Protein AF-A0AAD2FYL8-F1 (afdb_monomer)

Secondary structure (DSSP, 8-state):
-PPP--------PPPHHHHTTSHHHHHHHHHHHHHHHHH-HHHHHHHTTS-HHHHHHHHHHHHHHHHSTT----HHHHHHHHHHTHHHHTTT--HHHHHHHHHHHHHHHHTS---HHHHHHHHHHHHHHHHHHHHHHHHHHHHHHHHHHHHHHTT-

Nearest PDB structures (foldseek):
  1uvy-assembly1_A  TM=7.647E-01  e=1.830E-04  Paramecium caudatum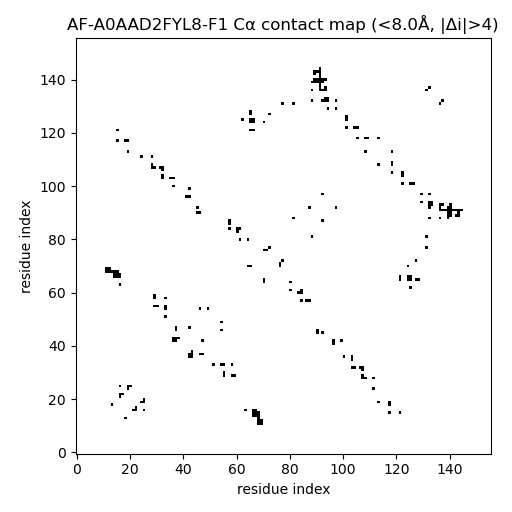
  8tls-assembly2_B  TM=7.777E-01  e=3.430E-03  Shewanella benthica KT99
  1uvx-assembly1_A  TM=7.418E-01  e=5.324E-03  Chlamydomonas moewusii
  2hz3-assembly1_A  TM=7.205E-01  e=6.796E-03  Synechocystis sp. PCC 6803
  4uur-assembly2_B  TM=6.745E-01  e=9.502E-02  Pseudoalteromonas haloplanktis

Organism: NCBI:txid2856

Structure (mmCIF, N/CA/C/O backbone):
data_AF-A0AAD2FYL8-F1
#
_entry.id   AF-A0AAD2FYL8-F1
#
loop_
_atom_site.group_PDB
_atom_site.id
_atom_site.type_symbol
_atom_site.label_atom_id
_atom_site.label_alt_id
_atom_site.label_comp_id
_atom_site.label_asym_id
_atom_site.label_entity_id
_atom_site.label_seq_id
_atom_site.pdbx_PDB_ins_code
_atom_site.Cartn_x
_atom_site.Cartn_y
_atom_site.Cartn_z
_atom_site.occupancy
_atom_site.B_iso_or_equiv
_atom_site.auth_seq_id
_atom_site.auth_comp_id
_atom_site.auth_asym_id
_atom_site.auth_atom_id
_atom_site.pdbx_PDB_model_num
ATOM 1 N N . MET A 1 1 ? -30.603 40.862 -6.007 1.00 56.47 1 MET A N 1
ATOM 2 C CA . MET A 1 1 ? -30.923 39.785 -5.045 1.00 56.47 1 MET A CA 1
ATOM 3 C C . MET A 1 1 ? -29.741 38.823 -5.019 1.00 56.47 1 MET A C 1
ATOM 5 O O . MET A 1 1 ? -29.573 38.071 -5.970 1.00 56.47 1 MET A O 1
ATOM 9 N N . CYS A 1 2 ? -28.869 38.915 -4.012 1.00 53.84 2 CYS A N 1
ATOM 10 C CA . CYS A 1 2 ? -27.739 37.996 -3.848 1.00 53.84 2 CYS A CA 1
ATOM 11 C C . CYS A 1 2 ? -28.251 36.672 -3.270 1.00 53.84 2 CYS A C 1
ATOM 13 O O . CYS A 1 2 ? -28.950 36.681 -2.258 1.00 53.84 2 CYS A O 1
ATOM 15 N N . ARG A 1 3 ? -27.936 35.545 -3.917 1.00 47.47 3 ARG A N 1
ATOM 16 C CA . ARG A 1 3 ? -28.206 34.218 -3.350 1.00 47.47 3 ARG A CA 1
ATOM 17 C C . ARG A 1 3 ? -27.196 33.953 -2.225 1.00 47.47 3 ARG A C 1
ATOM 19 O O . ARG A 1 3 ? -26.014 34.218 -2.438 1.00 47.47 3 ARG A O 1
ATOM 26 N N . PRO A 1 4 ? -27.623 33.449 -1.057 1.00 58.75 4 PRO A N 1
ATOM 27 C CA . PRO A 1 4 ? -26.694 33.048 -0.012 1.00 58.75 4 PRO A CA 1
ATOM 28 C C . PRO A 1 4 ? -25.874 31.847 -0.497 1.00 58.75 4 PRO A C 1
ATOM 30 O O . PRO A 1 4 ? -26.426 30.871 -1.007 1.00 58.75 4 PRO A O 1
ATOM 33 N N . ILE A 1 5 ? -24.552 31.943 -0.356 1.00 55.31 5 ILE A N 1
ATOM 34 C CA . ILE A 1 5 ? -23.630 30.821 -0.524 1.00 55.31 5 ILE A CA 1
ATOM 35 C C . ILE A 1 5 ? -23.925 29.876 0.642 1.00 55.31 5 ILE A C 1
ATOM 37 O O . ILE A 1 5 ? -23.687 30.221 1.796 1.00 55.31 5 ILE A O 1
ATOM 41 N N . GLN A 1 6 ? -24.525 28.720 0.357 1.00 52.88 6 GLN A N 1
ATOM 42 C CA . GLN A 1 6 ? -24.658 27.655 1.344 1.00 52.88 6 GLN A CA 1
ATOM 43 C C . GLN A 1 6 ? -23.265 27.079 1.588 1.00 52.88 6 GLN A C 1
ATOM 45 O O . GLN A 1 6 ? -22.762 26.269 0.812 1.00 52.88 6 GLN A O 1
ATOM 50 N N . GLU A 1 7 ? -22.639 27.541 2.662 1.00 50.78 7 GLU A N 1
ATOM 51 C CA . GLU A 1 7 ? -21.429 26.980 3.243 1.00 50.78 7 GLU A CA 1
ATOM 52 C C . GLU A 1 7 ? -21.795 25.612 3.840 1.00 50.78 7 GLU A C 1
ATOM 54 O O . GLU A 1 7 ? -22.136 25.473 5.014 1.00 50.78 7 GLU A O 1
ATOM 59 N N . GLN A 1 8 ? -21.850 24.589 2.983 1.00 49.81 8 GLN A N 1
ATOM 60 C CA . GLN A 1 8 ? -21.938 23.207 3.434 1.00 49.81 8 GLN A CA 1
ATOM 61 C C . GLN A 1 8 ? -20.641 22.902 4.176 1.00 49.81 8 GLN A C 1
ATOM 63 O O . GLN A 1 8 ? -19.590 22.726 3.563 1.00 49.81 8 GLN A O 1
ATOM 68 N N . ALA A 1 9 ? -20.716 22.878 5.507 1.00 46.22 9 ALA A N 1
ATOM 69 C CA . ALA A 1 9 ? -19.643 22.396 6.356 1.00 46.22 9 ALA A CA 1
ATOM 70 C C . ALA A 1 9 ? -19.258 20.988 5.884 1.00 46.22 9 ALA A C 1
ATOM 72 O O . ALA A 1 9 ? -20.005 20.029 6.085 1.00 46.22 9 ALA A O 1
ATOM 73 N N . PHE A 1 10 ? -18.109 20.882 5.214 1.00 51.56 10 PHE A N 1
ATOM 74 C CA . PHE A 1 10 ? -17.498 19.612 4.854 1.00 51.56 10 PHE A CA 1
ATOM 75 C C . PHE A 1 10 ? -17.207 18.905 6.177 1.00 51.56 10 PHE A C 1
ATOM 77 O O . PHE A 1 10 ? -16.265 19.254 6.888 1.00 51.56 10 PHE A O 1
ATOM 84 N N . GLN A 1 11 ? -18.082 17.984 6.582 1.00 50.91 11 GLN A N 1
ATOM 85 C CA . GLN A 1 11 ? -17.843 17.162 7.757 1.00 50.91 11 GLN A CA 1
ATOM 86 C C . GLN A 1 11 ? -16.624 16.302 7.439 1.00 50.91 11 GLN A C 1
ATOM 88 O O . GLN A 1 11 ? -16.730 15.306 6.726 1.00 50.91 11 GLN A O 1
ATOM 93 N N . SER A 1 12 ? -15.453 16.737 7.910 1.00 57.19 12 SER A N 1
ATOM 94 C CA . SER A 1 12 ? -14.207 15.990 7.795 1.00 57.19 12 SER A CA 1
ATOM 95 C C . SER A 1 12 ? -14.453 14.593 8.340 1.00 57.19 12 SER A C 1
ATOM 97 O O . SER A 1 12 ? -14.667 14.430 9.544 1.00 57.19 12 SER A O 1
ATOM 99 N N . GLN A 1 13 ? -14.480 13.595 7.454 1.00 59.28 13 GLN A N 1
ATOM 100 C CA . GLN A 1 13 ? -14.687 12.221 7.880 1.00 59.28 13 GLN A CA 1
ATOM 101 C C . GLN A 1 13 ? -13.646 11.874 8.954 1.00 59.28 13 GLN A C 1
ATOM 103 O O . GLN A 1 13 ? -12.472 12.232 8.799 1.00 59.28 13 GLN A O 1
ATOM 108 N N . PRO A 1 14 ? -14.045 11.205 10.047 1.00 66.50 14 PRO A N 1
ATOM 109 C CA . PRO A 1 14 ? -13.119 10.829 11.103 1.00 66.50 14 PRO A CA 1
ATOM 110 C C . PRO A 1 14 ? -11.951 10.024 10.523 1.00 66.50 14 PRO A C 1
ATOM 112 O O . PRO A 1 14 ? -12.151 9.079 9.762 1.00 66.50 14 PRO A O 1
ATOM 115 N N . ASN A 1 15 ? -10.727 10.425 10.874 1.00 83.75 15 ASN A N 1
ATOM 116 C CA . ASN A 1 15 ? -9.494 9.779 10.429 1.00 83.75 15 ASN A CA 1
ATOM 117 C C . ASN A 1 15 ? -9.505 8.291 10.832 1.00 83.75 15 ASN A C 1
ATOM 119 O O . ASN A 1 15 ? -9.607 7.980 12.023 1.00 83.75 15 ASN A O 1
ATOM 123 N N . LEU A 1 16 ? -9.382 7.388 9.852 1.00 91.88 16 LEU A N 1
ATOM 124 C CA . LEU A 1 16 ? -9.441 5.941 10.074 1.00 91.88 16 LEU A CA 1
ATOM 125 C C . LEU A 1 16 ? -8.346 5.434 11.007 1.00 91.88 16 LEU A C 1
ATOM 127 O O . LEU A 1 16 ? -8.594 4.504 11.762 1.00 91.88 16 LEU A O 1
ATOM 131 N N . ILE A 1 17 ? -7.182 6.085 11.040 1.00 92.75 17 ILE A N 1
ATOM 132 C CA . ILE A 1 17 ? -6.091 5.729 11.959 1.00 92.75 17 ILE A CA 1
ATOM 133 C C . ILE A 1 17 ? -6.563 5.850 13.411 1.00 92.75 17 ILE A C 1
ATOM 135 O O . ILE A 1 17 ? -6.245 5.007 14.241 1.00 92.75 17 ILE A O 1
ATOM 139 N N . LYS A 1 18 ? -7.376 6.866 13.732 1.00 92.81 18 LYS A N 1
ATOM 140 C CA . LYS A 1 18 ? -7.947 7.003 15.080 1.00 92.81 18 LYS A CA 1
ATOM 141 C C . LYS A 1 18 ? -8.962 5.902 15.375 1.00 92.81 18 LYS A C 1
ATOM 143 O O . LYS A 1 18 ? -8.952 5.380 16.483 1.00 92.81 18 LYS A O 1
ATOM 148 N N . LYS A 1 19 ? -9.805 5.542 14.399 1.00 93.19 19 LYS A N 1
ATOM 149 C CA . LYS A 1 19 ? -10.773 4.441 14.546 1.00 93.19 19 LYS A CA 1
ATOM 150 C C . LYS A 1 19 ? -10.084 3.086 14.722 1.00 93.19 19 LYS A C 1
ATOM 152 O O . LYS A 1 19 ? -10.570 2.266 15.482 1.00 93.19 19 LYS A O 1
ATOM 157 N N . LEU A 1 20 ? -8.938 2.886 14.071 1.00 93.38 20 LEU A N 1
ATOM 158 C CA . LEU A 1 20 ? -8.126 1.674 14.177 1.00 93.38 20 LEU A CA 1
ATOM 159 C C . LEU A 1 20 ? -7.537 1.467 15.587 1.00 93.38 20 LEU A C 1
ATOM 161 O O . LEU A 1 20 ? -7.013 0.401 15.851 1.00 93.38 20 LEU A O 1
ATOM 165 N N . GLY A 1 21 ? -7.588 2.464 16.479 1.00 93.19 21 GLY A N 1
ATOM 166 C CA . GLY A 1 21 ? -6.915 2.433 17.787 1.00 93.19 21 GLY A CA 1
ATOM 167 C C . GLY A 1 21 ? -5.660 3.311 17.860 1.00 93.19 21 GLY A C 1
ATOM 168 O O . GLY A 1 21 ? -4.901 3.255 18.828 1.00 93.19 21 GLY A O 1
ATOM 169 N N . GLY A 1 22 ? -5.444 4.174 16.863 1.00 93.69 22 GLY A N 1
ATOM 170 C CA . GLY A 1 22 ? -4.366 5.159 16.845 1.00 93.69 22 GLY A CA 1
ATOM 171 C C . GLY A 1 22 ? -3.029 4.601 16.354 1.00 93.69 22 GLY A C 1
ATOM 172 O O . GLY A 1 22 ? -2.959 3.600 15.648 1.00 93.69 22 GLY A O 1
ATOM 173 N N . GLU A 1 23 ? -1.940 5.280 16.719 1.00 93.56 23 GLU A N 1
ATOM 174 C CA . GLU A 1 23 ? -0.589 4.933 16.248 1.00 93.56 23 GLU A CA 1
ATOM 175 C C . GLU A 1 23 ? -0.079 3.590 16.804 1.00 93.56 23 GLU A C 1
ATOM 177 O O . GLU A 1 23 ? 0.761 2.960 16.170 1.00 93.56 23 GLU A O 1
ATOM 182 N N . SER A 1 24 ? -0.597 3.127 17.951 1.00 93.50 24 SER A N 1
ATOM 183 C CA . SER A 1 24 ? -0.217 1.829 18.531 1.00 93.50 24 SER A CA 1
ATOM 184 C C . SER A 1 24 ? -0.680 0.666 17.651 1.00 93.50 24 SER A C 1
ATOM 186 O O . SER A 1 24 ? 0.137 -0.150 17.227 1.00 93.50 24 SER A O 1
ATOM 188 N N . GLU A 1 25 ? -1.972 0.627 17.315 1.00 94.31 25 GLU A N 1
ATOM 189 C CA . GLU A 1 25 ? -2.542 -0.407 16.439 1.00 94.31 25 GLU A CA 1
ATOM 190 C C . GLU A 1 25 ? -1.993 -0.309 15.015 1.00 94.31 25 GLU A C 1
ATOM 192 O O . GLU A 1 25 ? -1.689 -1.320 14.386 1.00 94.31 25 GLU A O 1
ATOM 197 N N . MET A 1 26 ? -1.751 0.913 14.531 1.00 94.94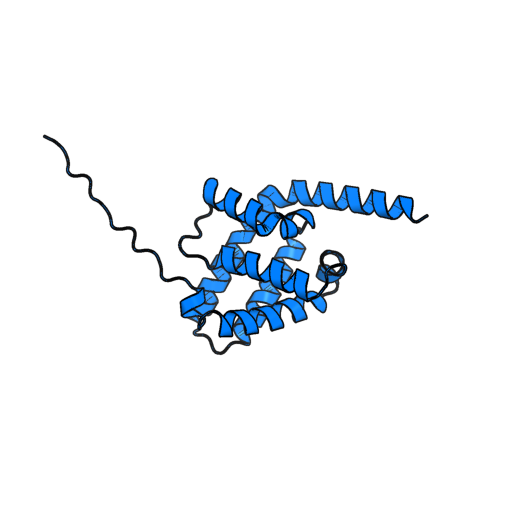 26 MET A N 1
ATOM 198 C CA . MET A 1 26 ? -1.064 1.127 13.259 1.00 94.94 26 MET A CA 1
ATOM 199 C C . MET A 1 26 ? 0.351 0.523 13.258 1.00 94.94 26 MET A C 1
ATOM 201 O O . MET A 1 26 ? 0.778 -0.034 12.248 1.00 94.94 26 MET A O 1
ATOM 205 N N . GLY A 1 27 ? 1.083 0.621 14.372 1.00 95.56 27 GLY A N 1
ATOM 206 C CA . GLY A 1 27 ? 2.411 0.024 14.519 1.00 95.56 27 GLY A CA 1
ATOM 207 C C . GLY A 1 27 ? 2.382 -1.504 14.454 1.00 95.56 27 GLY A C 1
ATOM 208 O O . GLY A 1 27 ? 3.189 -2.096 13.738 1.00 95.56 27 GLY A O 1
ATOM 209 N N . PHE A 1 28 ? 1.425 -2.133 15.142 1.00 95.56 28 PHE A N 1
ATOM 210 C CA . PHE A 1 28 ? 1.239 -3.588 15.109 1.00 95.56 28 PHE A CA 1
ATOM 211 C C . PHE A 1 28 ? 0.823 -4.085 13.718 1.00 95.56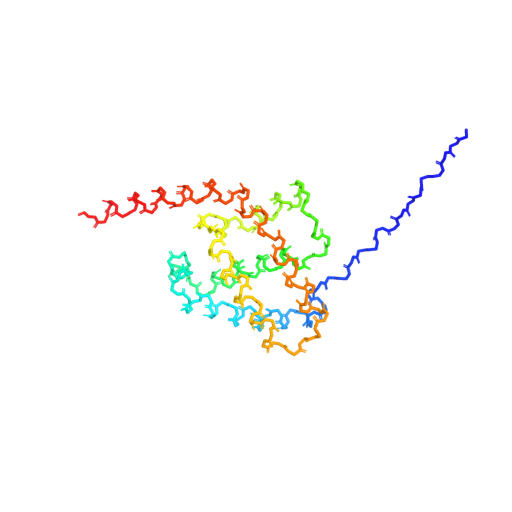 28 PHE A C 1
ATOM 213 O O . PHE A 1 28 ? 1.430 -5.013 13.181 1.00 95.56 28 PHE A O 1
ATOM 220 N N . LEU A 1 29 ? -0.148 -3.407 13.095 1.00 96.50 29 LEU A N 1
ATOM 221 C CA . LEU A 1 29 ? -0.572 -3.665 11.719 1.00 96.50 29 LEU A CA 1
ATOM 222 C C . LEU A 1 29 ? 0.617 -3.615 10.755 1.00 96.50 29 LEU A C 1
ATOM 224 O O . LEU A 1 29 ? 0.800 -4.509 9.932 1.00 96.50 29 LEU A O 1
ATOM 228 N N . LEU A 1 30 ? 1.430 -2.562 10.864 1.00 97.12 30 LEU A N 1
ATOM 229 C CA . LEU A 1 30 ? 2.575 -2.339 9.993 1.00 97.12 30 LEU A CA 1
ATOM 230 C C . LEU A 1 30 ? 3.652 -3.413 10.163 1.00 97.12 30 LEU A C 1
ATOM 232 O O . LEU A 1 30 ? 4.240 -3.825 9.167 1.00 97.12 30 LEU A O 1
ATOM 236 N N . MET A 1 31 ? 3.901 -3.868 11.393 1.00 97.06 31 MET A N 1
ATOM 237 C CA . MET A 1 31 ? 4.845 -4.953 11.661 1.00 97.06 31 MET A CA 1
ATOM 238 C C . MET A 1 31 ? 4.414 -6.236 10.941 1.00 97.06 31 MET A C 1
ATOM 240 O O . MET A 1 31 ? 5.144 -6.711 10.072 1.00 97.06 31 MET A O 1
ATOM 244 N N . ASN A 1 32 ? 3.189 -6.710 11.195 1.00 97.31 32 ASN A N 1
ATOM 245 C CA . ASN A 1 32 ? 2.659 -7.929 10.571 1.00 97.31 32 ASN A CA 1
ATOM 246 C C . ASN A 1 32 ? 2.601 -7.821 9.040 1.00 97.31 32 ASN A C 1
ATOM 248 O O . ASN A 1 32 ? 2.882 -8.779 8.316 1.00 97.31 32 ASN A O 1
ATOM 252 N N . PHE A 1 33 ? 2.242 -6.639 8.535 1.00 98.06 33 PHE A N 1
ATOM 253 C CA . PHE A 1 33 ? 2.185 -6.378 7.104 1.00 98.06 33 PHE A CA 1
ATOM 254 C C . PHE A 1 33 ? 3.570 -6.450 6.452 1.00 98.06 33 PHE A C 1
ATOM 256 O O . PHE A 1 33 ? 3.732 -7.105 5.423 1.00 98.06 33 PHE A O 1
ATOM 263 N N . CYS A 1 34 ? 4.578 -5.808 7.045 1.00 98.19 34 CYS A N 1
ATOM 264 C CA . CYS A 1 34 ? 5.940 -5.840 6.522 1.00 98.19 34 CYS A CA 1
ATOM 265 C C . CYS A 1 34 ? 6.576 -7.230 6.626 1.00 98.19 34 CYS A C 1
ATOM 267 O O . CYS A 1 34 ? 7.277 -7.616 5.692 1.00 98.19 34 CYS A O 1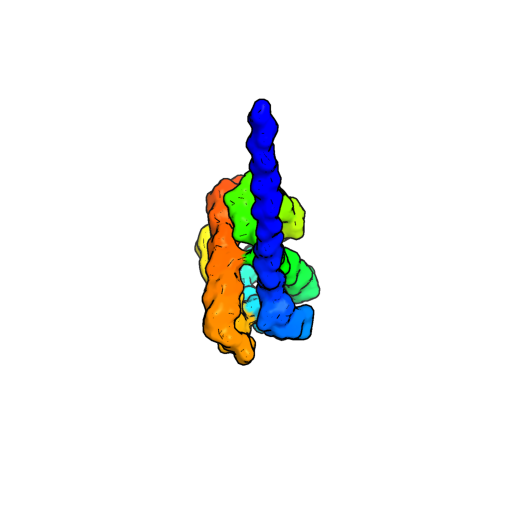
ATOM 269 N N . ASP A 1 35 ? 6.296 -7.988 7.689 1.00 97.69 35 ASP A N 1
ATOM 270 C CA . ASP A 1 35 ? 6.748 -9.378 7.817 1.00 97.69 35 ASP A CA 1
ATOM 271 C C . ASP A 1 35 ? 6.169 -10.234 6.679 1.00 97.69 35 ASP A C 1
ATOM 273 O O . ASP A 1 35 ? 6.912 -10.892 5.952 1.00 97.69 35 ASP A O 1
ATOM 277 N N . SER A 1 36 ? 4.865 -10.107 6.414 1.00 98.06 36 SER A N 1
ATOM 278 C CA . SER A 1 36 ? 4.190 -10.826 5.320 1.00 98.06 36 SER A CA 1
ATOM 279 C C . SER A 1 36 ? 4.739 -10.451 3.934 1.00 98.06 36 SER A C 1
ATOM 281 O O . SER A 1 36 ? 4.914 -11.310 3.0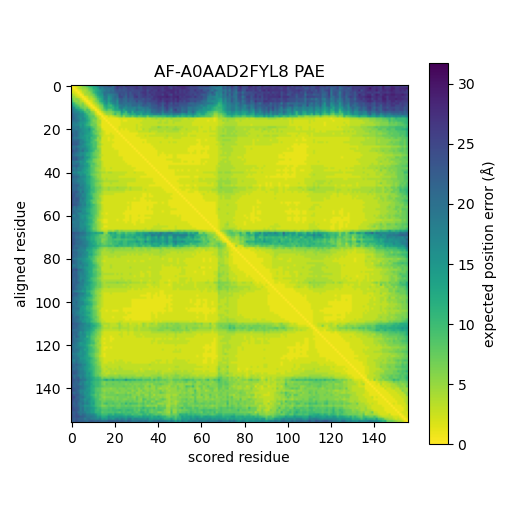69 1.00 98.06 36 SER A O 1
ATOM 283 N N . ILE A 1 37 ? 5.063 -9.170 3.709 1.00 97.88 37 ILE A N 1
ATOM 284 C CA . ILE A 1 37 ? 5.738 -8.720 2.478 1.00 97.88 37 ILE A CA 1
ATOM 285 C C . ILE A 1 37 ? 7.120 -9.361 2.358 1.00 97.88 37 ILE A C 1
ATOM 287 O O . ILE A 1 37 ? 7.517 -9.764 1.262 1.00 97.88 37 ILE A O 1
ATOM 291 N N . ASN A 1 38 ? 7.854 -9.437 3.468 1.00 96.56 38 ASN A N 1
ATOM 292 C CA . ASN A 1 38 ? 9.199 -9.983 3.494 1.00 96.56 38 ASN A CA 1
ATOM 293 C C . ASN A 1 38 ? 9.210 -11.510 3.263 1.00 96.56 38 ASN A C 1
ATOM 295 O O . ASN A 1 38 ? 10.208 -12.056 2.800 1.00 96.56 38 ASN A O 1
ATOM 299 N N . GLU A 1 39 ? 8.107 -12.203 3.514 1.00 97.38 39 GLU A N 1
ATOM 300 C CA . GLU A 1 39 ? 7.977 -13.642 3.262 1.00 97.38 39 GLU A CA 1
ATOM 301 C C . GLU A 1 39 ? 7.435 -13.978 1.857 1.00 97.38 39 GLU A C 1
ATOM 303 O O . GLU A 1 39 ? 7.612 -15.098 1.372 1.00 97.38 39 GLU A O 1
ATOM 308 N N . ASP A 1 40 ? 6.815 -13.025 1.149 1.00 98.38 40 ASP A N 1
ATOM 309 C CA .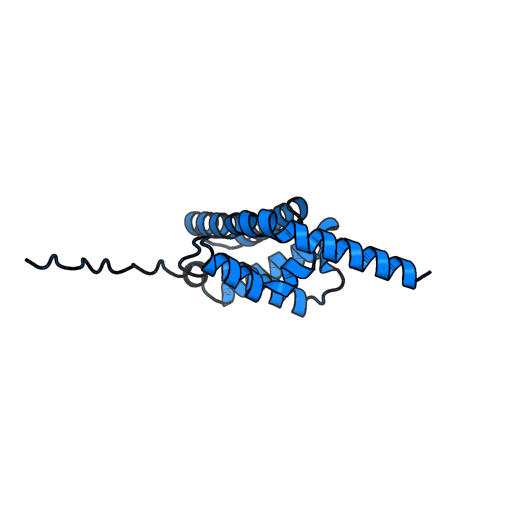 ASP A 1 40 ? 6.268 -13.253 -0.195 1.00 98.38 40 ASP A CA 1
ATOM 310 C C . ASP A 1 40 ? 7.348 -13.170 -1.283 1.00 98.38 40 ASP A C 1
ATOM 312 O O . ASP A 1 40 ? 7.882 -12.103 -1.586 1.00 98.38 40 ASP A O 1
ATOM 316 N N . ALA A 1 41 ? 7.608 -14.294 -1.956 1.00 97.25 41 ALA A N 1
ATOM 317 C CA . ALA A 1 41 ? 8.628 -14.397 -3.001 1.00 97.25 41 ALA A CA 1
ATOM 318 C C . ALA A 1 41 ? 8.467 -13.390 -4.162 1.00 97.25 41 ALA A C 1
ATOM 320 O O . ALA A 1 41 ? 9.471 -12.890 -4.672 1.00 97.25 41 ALA A O 1
ATOM 321 N N . ASP A 1 42 ? 7.238 -13.049 -4.581 1.00 95.94 42 ASP A N 1
ATOM 322 C CA . ASP A 1 42 ? 7.054 -12.077 -5.673 1.00 95.94 42 ASP A CA 1
ATOM 323 C C . ASP A 1 42 ? 7.320 -10.643 -5.209 1.00 95.94 42 ASP A C 1
ATOM 325 O O . ASP A 1 42 ? 7.768 -9.811 -6.003 1.00 95.94 42 ASP A O 1
ATOM 329 N N . LEU A 1 43 ? 7.021 -10.339 -3.944 1.00 96.88 43 LEU A N 1
ATOM 330 C CA . LEU A 1 43 ? 7.289 -9.025 -3.365 1.00 96.88 43 LEU A CA 1
ATOM 331 C C . LEU A 1 43 ? 8.758 -8.881 -2.968 1.00 96.88 43 LEU A C 1
ATOM 333 O O . LEU A 1 43 ? 9.314 -7.798 -3.127 1.00 96.88 43 LEU A O 1
ATOM 337 N N . GLN A 1 44 ? 9.427 -9.966 -2.581 1.00 95.75 44 GLN A N 1
ATOM 338 C CA . GLN A 1 44 ? 10.874 -10.004 -2.357 1.00 95.75 44 GLN A CA 1
ATOM 339 C C . GLN A 1 44 ? 11.678 -9.597 -3.594 1.00 95.75 44 GLN A C 1
ATOM 341 O O . GLN A 1 44 ? 12.661 -8.869 -3.477 1.00 95.75 44 GLN A O 1
ATOM 346 N N . MET A 1 45 ? 11.226 -9.947 -4.801 1.00 92.75 45 MET A N 1
ATOM 347 C CA . MET A 1 45 ? 11.869 -9.466 -6.035 1.00 92.75 45 MET A CA 1
ATOM 348 C C . MET A 1 45 ? 11.864 -7.932 -6.167 1.00 92.75 45 MET A C 1
ATOM 350 O O . MET A 1 45 ? 12.687 -7.362 -6.884 1.00 92.75 45 MET A O 1
ATOM 354 N N . VAL A 1 46 ? 10.931 -7.258 -5.493 1.00 93.81 46 VAL A N 1
ATOM 355 C CA . VAL A 1 46 ? 10.767 -5.801 -5.525 1.00 93.81 46 VAL A CA 1
ATOM 356 C C . VAL A 1 46 ? 11.427 -5.149 -4.316 1.00 93.81 46 VAL A C 1
ATOM 358 O O . VAL A 1 46 ? 12.196 -4.202 -4.468 1.00 93.81 46 VAL A O 1
ATOM 361 N N . PHE A 1 47 ? 11.138 -5.662 -3.123 1.00 95.88 47 PHE A N 1
ATOM 362 C CA . PHE A 1 47 ? 11.492 -5.058 -1.842 1.00 95.88 47 PHE A CA 1
ATOM 363 C C . PHE A 1 47 ? 12.710 -5.690 -1.168 1.00 95.88 47 PHE A C 1
ATOM 365 O O . PHE A 1 47 ? 13.204 -5.119 -0.204 1.00 95.88 47 PHE A O 1
ATOM 372 N N . GLY A 1 48 ? 13.235 -6.815 -1.659 1.00 94.31 48 GLY A N 1
ATOM 373 C CA . GLY A 1 48 ? 14.251 -7.613 -0.956 1.00 94.31 48 GLY A CA 1
ATOM 374 C C . GLY A 1 48 ? 15.602 -6.929 -0.739 1.00 94.31 48 GLY A C 1
ATOM 375 O O . GLY A 1 48 ? 16.421 -7.396 0.042 1.00 94.31 48 GLY A O 1
ATOM 376 N N . HIS A 1 49 ? 15.841 -5.792 -1.394 1.00 93.50 49 HIS A N 1
ATOM 377 C CA . HIS A 1 49 ? 17.019 -4.953 -1.162 1.00 93.50 49 HIS A CA 1
ATOM 378 C C . HIS A 1 49 ? 16.799 -3.881 -0.076 1.00 93.50 49 HIS A C 1
ATOM 380 O O . HIS A 1 49 ? 17.731 -3.152 0.270 1.00 93.50 49 HIS A O 1
ATOM 386 N N . MET A 1 50 ? 15.576 -3.725 0.438 1.00 96.06 50 MET A N 1
ATOM 387 C CA . MET A 1 50 ? 15.264 -2.776 1.502 1.00 96.06 50 MET A CA 1
ATOM 388 C C . MET A 1 50 ? 15.504 -3.402 2.871 1.00 96.06 50 MET A C 1
ATOM 390 O O . MET A 1 50 ? 15.096 -4.526 3.139 1.00 96.06 50 MET A O 1
ATOM 394 N N . SER A 1 51 ? 16.103 -2.636 3.783 1.00 96.75 51 SER A N 1
ATOM 395 C CA . SER A 1 51 ? 16.087 -3.002 5.198 1.00 96.75 51 SER A CA 1
ATOM 396 C C . SER A 1 51 ? 14.660 -2.941 5.747 1.00 96.75 51 SER A C 1
ATOM 398 O O . SER A 1 51 ? 13.850 -2.128 5.294 1.00 96.75 51 SER A O 1
ATOM 400 N N . MET A 1 52 ? 14.372 -3.734 6.781 1.00 96.62 52 MET A N 1
ATOM 401 C CA . MET A 1 52 ? 13.052 -3.752 7.422 1.00 96.62 52 MET A CA 1
ATOM 402 C C . MET A 1 52 ? 12.612 -2.358 7.899 1.00 96.62 52 MET A C 1
ATOM 404 O O . MET A 1 52 ? 11.465 -1.962 7.711 1.00 96.62 52 MET A O 1
ATOM 408 N N . THR A 1 53 ? 13.543 -1.554 8.424 1.00 97.31 53 THR A N 1
ATOM 409 C CA . THR A 1 53 ? 13.285 -0.156 8.805 1.00 97.31 53 THR A CA 1
ATOM 410 C C . THR A 1 53 ? 12.814 0.689 7.620 1.00 97.31 53 THR A C 1
ATOM 412 O O . THR A 1 53 ? 11.860 1.456 7.750 1.00 97.31 53 THR A O 1
ATOM 415 N N . ARG A 1 54 ? 13.459 0.552 6.451 1.00 96.69 54 ARG A N 1
ATOM 416 C CA . ARG A 1 54 ? 13.076 1.295 5.243 1.00 96.69 54 ARG A CA 1
ATOM 417 C C . ARG A 1 54 ? 11.739 0.801 4.700 1.00 96.69 54 ARG A C 1
ATOM 419 O O . ARG A 1 54 ? 10.895 1.631 4.370 1.00 96.69 54 ARG A O 1
ATOM 426 N N . LEU A 1 55 ? 11.535 -0.516 4.645 1.00 97.31 55 LEU A N 1
ATOM 427 C CA . LEU A 1 55 ? 10.278 -1.117 4.202 1.00 97.31 55 LEU A CA 1
ATOM 428 C C . LEU A 1 55 ? 9.106 -0.623 5.058 1.00 97.31 55 LEU A C 1
ATOM 430 O O . LEU A 1 55 ? 8.117 -0.126 4.521 1.00 97.31 55 LEU A O 1
ATOM 434 N N . SER A 1 56 ? 9.263 -0.674 6.381 1.00 97.62 56 SER A N 1
ATOM 435 C CA . SER A 1 56 ? 8.279 -0.192 7.349 1.00 97.62 56 SER A CA 1
ATOM 436 C C . SER A 1 56 ? 7.956 1.291 7.156 1.00 97.62 56 SER A C 1
ATOM 438 O O . SER A 1 56 ? 6.786 1.652 7.054 1.00 97.62 56 SER A O 1
ATOM 440 N N . ALA A 1 57 ? 8.961 2.160 7.002 1.00 97.25 57 ALA A N 1
ATOM 441 C CA . ALA A 1 57 ? 8.730 3.588 6.769 1.00 97.25 57 ALA A CA 1
ATOM 442 C C . ALA A 1 57 ? 7.936 3.854 5.476 1.00 97.25 57 ALA A C 1
ATOM 444 O O . ALA A 1 57 ? 6.995 4.654 5.463 1.00 97.25 57 ALA A O 1
ATOM 445 N N . VAL A 1 58 ? 8.288 3.154 4.397 1.00 96.62 58 VAL A N 1
ATOM 446 C CA . VAL A 1 58 ? 7.641 3.291 3.089 1.00 96.62 58 VAL A CA 1
ATOM 447 C C . VAL A 1 58 ? 6.195 2.770 3.131 1.00 96.62 58 VAL A C 1
ATOM 449 O O . VAL A 1 58 ? 5.280 3.465 2.685 1.00 96.62 58 VAL A O 1
ATOM 452 N N . MET A 1 59 ? 5.961 1.593 3.720 1.00 97.44 59 MET A N 1
ATOM 453 C CA . MET A 1 59 ? 4.613 1.032 3.877 1.00 97.44 59 MET A CA 1
ATOM 454 C C . MET A 1 59 ? 3.749 1.856 4.838 1.00 97.44 59 MET A C 1
ATOM 456 O O . MET A 1 59 ? 2.564 2.052 4.576 1.00 97.44 59 MET A O 1
ATOM 460 N N . SER A 1 60 ? 4.336 2.415 5.901 1.00 97.00 60 SER A N 1
ATOM 461 C CA . SER A 1 60 ? 3.642 3.332 6.813 1.00 97.00 60 SER A CA 1
ATOM 462 C C . SER A 1 60 ? 3.125 4.553 6.065 1.00 97.00 60 SER A C 1
ATOM 464 O O . SER A 1 60 ? 1.949 4.894 6.176 1.00 97.00 60 SER A O 1
ATOM 466 N N . SER A 1 61 ? 3.979 5.184 5.250 1.00 95.75 61 SER A N 1
ATOM 467 C CA . SER A 1 61 ? 3.590 6.331 4.427 1.00 95.75 61 SER A CA 1
ATOM 468 C C . SER A 1 61 ? 2.448 5.986 3.467 1.00 95.75 61 SER A C 1
ATOM 470 O O . SER A 1 61 ? 1.486 6.756 3.349 1.00 95.75 61 SER A O 1
ATOM 472 N N . LEU A 1 62 ? 2.516 4.812 2.831 1.00 95.69 62 LEU A N 1
ATOM 473 C CA . LEU A 1 62 ? 1.503 4.356 1.882 1.00 95.69 62 LEU A CA 1
ATOM 474 C C . LEU A 1 62 ? 0.152 4.124 2.566 1.00 95.69 62 LEU A C 1
ATOM 476 O O . LEU A 1 62 ? -0.859 4.673 2.125 1.00 95.69 62 LEU A O 1
ATOM 480 N N . ILE A 1 63 ? 0.136 3.375 3.674 1.00 95.81 63 ILE A N 1
ATOM 481 C CA . ILE A 1 63 ? -1.091 3.105 4.434 1.00 95.81 63 ILE A CA 1
ATOM 482 C C . ILE A 1 63 ? -1.658 4.411 4.993 1.00 95.81 63 ILE A C 1
ATOM 484 O O . ILE A 1 63 ? -2.849 4.667 4.841 1.00 95.81 63 ILE A O 1
ATOM 488 N N . LYS A 1 64 ? -0.827 5.288 5.574 1.00 94.38 64 LYS A N 1
ATOM 489 C CA . LYS A 1 64 ? -1.291 6.595 6.068 1.00 94.38 64 LYS A CA 1
ATOM 490 C C . LYS A 1 64 ? -1.931 7.417 4.950 1.00 94.38 64 LYS A C 1
ATOM 492 O O . LYS A 1 64 ? -2.982 8.002 5.169 1.00 94.38 64 LYS A O 1
ATOM 497 N N . SER A 1 65 ? -1.366 7.392 3.744 1.00 92.44 65 SER A N 1
ATOM 498 C CA . SER A 1 65 ? -1.949 8.083 2.586 1.00 92.44 65 SER A CA 1
ATOM 499 C C . SER A 1 65 ? -3.318 7.518 2.183 1.00 92.44 65 SER A C 1
ATOM 501 O O . SER A 1 65 ? -4.185 8.284 1.778 1.00 92.44 65 SER A O 1
ATOM 503 N N . ALA A 1 66 ? -3.539 6.206 2.319 1.00 92.56 66 ALA A N 1
ATOM 504 C CA . ALA A 1 66 ? -4.848 5.593 2.074 1.00 92.56 66 ALA A CA 1
ATOM 505 C C . ALA A 1 66 ? -5.867 5.899 3.185 1.00 92.56 66 ALA A C 1
ATOM 507 O O . ALA A 1 66 ? -7.049 6.109 2.916 1.00 92.56 66 ALA A O 1
ATOM 508 N N . LEU A 1 67 ? -5.425 5.900 4.445 1.00 92.50 67 LEU A N 1
ATOM 509 C CA . LEU A 1 67 ? -6.302 6.032 5.613 1.00 92.50 67 LEU A CA 1
ATOM 510 C C . LEU A 1 67 ? -6.559 7.489 6.031 1.00 92.50 67 LEU A C 1
ATOM 512 O O . LEU A 1 67 ? -7.470 7.752 6.824 1.00 92.50 67 LEU A O 1
ATOM 516 N N . GLU A 1 68 ? -5.795 8.442 5.494 1.00 87.00 68 GLU A N 1
ATOM 517 C CA . GLU A 1 68 ? -6.021 9.874 5.674 1.00 87.00 68 GLU A CA 1
ATOM 518 C C . GLU A 1 68 ? -7.451 10.268 5.243 1.00 87.00 68 GLU A C 1
ATOM 520 O O . GLU A 1 68 ? -8.044 9.740 4.298 1.00 87.00 68 GLU A O 1
ATOM 525 N N . SER A 1 69 ? -8.061 11.170 6.012 1.00 64.88 69 SER A N 1
ATOM 526 C CA . SER A 1 69 ? -9.416 11.677 5.781 1.00 64.88 69 SER A CA 1
ATOM 527 C C . SER A 1 69 ? -9.504 12.413 4.439 1.00 64.88 69 SER A C 1
ATOM 529 O O . SER A 1 69 ? -8.646 13.241 4.146 1.00 64.88 69 SER A O 1
ATOM 531 N N . ASN A 1 70 ? -10.569 12.151 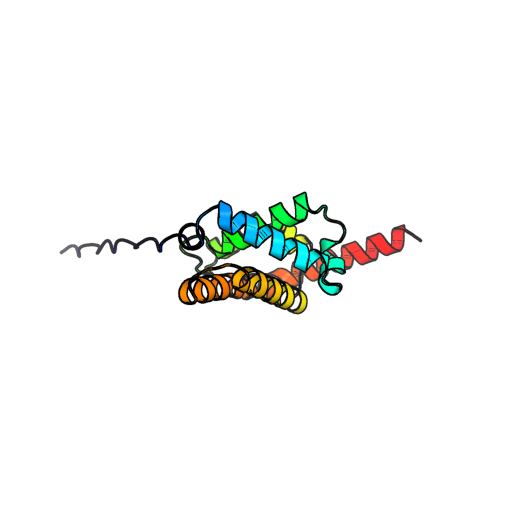3.669 1.00 65.75 70 ASN A N 1
ATOM 532 C CA . ASN A 1 70 ? -10.825 12.689 2.321 1.00 65.75 70 ASN A CA 1
ATOM 533 C C . ASN A 1 70 ? -9.985 12.072 1.191 1.00 65.75 70 ASN A C 1
ATOM 535 O O . ASN A 1 70 ? -9.649 12.768 0.234 1.00 65.75 70 ASN A O 1
ATOM 539 N N . PHE A 1 71 ? -9.673 10.775 1.263 1.00 68.31 71 PHE A N 1
ATOM 540 C CA . PHE A 1 71 ? -9.148 10.057 0.102 1.00 68.31 71 PHE A CA 1
ATOM 541 C C . PHE A 1 71 ? -10.213 9.999 -1.008 1.00 68.31 71 PHE A C 1
ATOM 543 O O . PHE A 1 71 ? -11.025 9.078 -1.088 1.00 68.31 71 PHE A O 1
ATOM 550 N N . VAL A 1 72 ? -10.227 11.028 -1.849 1.00 74.06 72 VAL A N 1
ATOM 551 C CA . VAL A 1 72 ? -10.929 11.076 -3.127 1.00 74.06 72 VAL A CA 1
ATOM 552 C C . VAL A 1 72 ? -9.836 11.103 -4.177 1.00 74.06 72 VAL A C 1
ATOM 554 O O . VAL A 1 72 ? -8.931 11.930 -4.101 1.00 74.06 72 VAL A O 1
ATOM 557 N N . VAL A 1 73 ? -9.884 10.177 -5.132 1.00 69.06 73 VAL A N 1
ATOM 558 C CA . VAL A 1 73 ? -8.918 10.141 -6.235 1.00 69.06 73 VAL A CA 1
ATOM 559 C C . VAL A 1 73 ? -9.277 11.257 -7.220 1.00 69.06 73 VAL A C 1
ATOM 561 O O . VAL A 1 73 ? -9.870 11.017 -8.266 1.00 69.06 73 VAL A O 1
ATOM 564 N N . ASP A 1 74 ? -8.983 12.499 -6.839 1.00 81.75 74 ASP A N 1
ATOM 565 C CA . ASP A 1 74 ? -8.921 13.648 -7.739 1.00 81.75 74 ASP A CA 1
ATOM 566 C C . ASP A 1 74 ? -7.469 13.893 -8.187 1.00 81.75 74 ASP A C 1
ATOM 568 O O . ASP A 1 74 ? -6.534 13.256 -7.693 1.00 81.75 74 ASP A O 1
ATOM 572 N N . GLY A 1 75 ? -7.270 14.787 -9.161 1.00 81.38 75 GLY A N 1
ATOM 573 C CA . GLY A 1 75 ? -5.946 15.038 -9.740 1.00 81.38 75 GLY A CA 1
ATOM 574 C C . GLY A 1 75 ? -4.895 15.473 -8.710 1.00 81.38 75 GLY A C 1
ATOM 575 O O . GLY A 1 75 ? -3.772 14.963 -8.722 1.00 81.38 75 GLY A O 1
ATOM 576 N N . ASP A 1 76 ? -5.262 16.352 -7.777 1.00 85.75 76 ASP A N 1
ATOM 577 C CA . ASP A 1 76 ? -4.328 16.908 -6.795 1.00 85.75 76 ASP A CA 1
ATOM 578 C C . ASP A 1 76 ? -4.020 15.909 -5.672 1.00 85.75 76 ASP A C 1
ATOM 580 O O . ASP A 1 76 ? -2.872 15.781 -5.235 1.00 85.75 76 ASP A O 1
ATOM 584 N N . ALA A 1 77 ? -5.026 15.176 -5.193 1.00 84.12 77 ALA A N 1
ATOM 585 C CA . ALA A 1 77 ? -4.860 14.112 -4.209 1.00 84.12 77 ALA A CA 1
ATOM 586 C C . ALA A 1 77 ? -3.994 12.983 -4.764 1.00 84.12 77 ALA A C 1
ATOM 588 O O . ALA A 1 77 ? -3.066 12.530 -4.089 1.00 84.12 77 ALA A O 1
ATOM 589 N N . ARG A 1 78 ? -4.234 12.592 -6.017 1.00 88.19 78 ARG A N 1
ATOM 590 C CA . ARG A 1 78 ? -3.426 11.610 -6.740 1.00 88.19 78 ARG A CA 1
ATOM 591 C C . ARG A 1 78 ? -1.962 12.037 -6.815 1.00 88.19 78 ARG A C 1
ATOM 593 O O . ARG A 1 78 ? -1.094 11.262 -6.418 1.00 88.19 78 ARG A O 1
ATOM 600 N N . LEU A 1 79 ? -1.682 13.278 -7.224 1.00 89.38 79 LEU A N 1
ATOM 601 C CA . LEU A 1 79 ? -0.312 13.798 -7.276 1.00 89.38 79 LEU A CA 1
ATOM 602 C C . LEU A 1 79 ? 0.361 13.794 -5.896 1.00 89.38 79 LEU A C 1
ATOM 604 O O . LEU A 1 79 ? 1.507 13.358 -5.775 1.00 89.38 79 LEU A O 1
ATOM 608 N N . ARG A 1 80 ? -0.351 14.205 -4.838 1.00 89.94 80 ARG A N 1
ATOM 609 C CA . ARG A 1 80 ? 0.178 14.157 -3.463 1.00 89.94 80 ARG A CA 1
ATOM 610 C C . ARG A 1 80 ? 0.537 12.737 -3.032 1.00 89.94 80 ARG A C 1
ATOM 612 O O . ARG A 1 80 ? 1.593 12.542 -2.432 1.00 89.94 80 ARG A O 1
ATOM 619 N N . VAL A 1 81 ? -0.310 11.756 -3.343 1.00 91.44 81 VAL A N 1
ATOM 620 C CA . VAL A 1 81 ? -0.053 10.342 -3.029 1.00 91.44 81 VAL A CA 1
ATOM 621 C C . VAL A 1 81 ? 1.186 9.843 -3.765 1.00 91.44 81 VAL A C 1
ATOM 623 O O . VAL A 1 81 ? 2.027 9.201 -3.137 1.00 91.44 81 VAL A O 1
ATOM 626 N N . ILE A 1 82 ? 1.334 10.171 -5.052 1.00 91.56 82 ILE A N 1
ATOM 627 C CA . ILE A 1 82 ? 2.507 9.790 -5.852 1.00 91.56 82 ILE A CA 1
ATOM 628 C C . ILE A 1 82 ? 3.773 10.414 -5.272 1.00 91.56 82 ILE A C 1
ATOM 630 O O . ILE A 1 82 ? 4.730 9.699 -5.001 1.00 91.56 82 ILE A O 1
ATOM 634 N N . MET A 1 83 ? 3.776 11.724 -5.019 1.00 92.44 83 MET A N 1
ATOM 635 C CA . MET A 1 83 ? 4.953 12.424 -4.494 1.00 92.44 83 MET A CA 1
ATOM 636 C C . MET A 1 83 ? 5.359 11.913 -3.108 1.00 92.44 83 MET A C 1
ATOM 638 O O . MET A 1 83 ? 6.534 11.645 -2.865 1.00 92.44 83 MET A O 1
ATOM 642 N N . LYS A 1 84 ? 4.390 11.739 -2.201 1.00 93.44 84 LYS A N 1
ATOM 643 C CA . LYS A 1 84 ? 4.638 11.259 -0.832 1.00 93.44 84 LYS A CA 1
ATOM 644 C C . LYS A 1 84 ? 5.123 9.810 -0.807 1.00 93.44 84 LYS A C 1
ATOM 646 O O . LYS A 1 84 ? 5.915 9.446 0.056 1.00 93.44 84 LYS A O 1
ATOM 651 N N . ASN A 1 85 ? 4.676 8.995 -1.761 1.00 94.12 85 ASN A N 1
ATOM 652 C CA . ASN A 1 85 ? 5.011 7.574 -1.843 1.00 94.12 85 ASN A CA 1
ATOM 653 C C . ASN A 1 85 ? 5.908 7.250 -3.040 1.00 94.12 85 ASN A C 1
ATOM 655 O O . ASN A 1 85 ? 5.951 6.099 -3.469 1.00 94.12 85 ASN A O 1
ATOM 659 N N . TYR A 1 86 ? 6.656 8.234 -3.550 1.00 93.50 86 TYR A N 1
ATOM 660 C CA . TYR A 1 86 ? 7.542 8.067 -4.702 1.00 93.50 86 TYR A CA 1
ATOM 661 C C . TYR A 1 86 ? 8.479 6.855 -4.565 1.00 93.50 86 TYR A C 1
ATOM 663 O O . TYR A 1 86 ? 8.574 6.094 -5.525 1.00 93.50 86 TYR A O 1
ATOM 671 N N . PRO A 1 87 ? 9.071 6.562 -3.383 1.00 93.62 87 PRO A N 1
ATOM 672 C CA . PRO A 1 87 ? 9.893 5.365 -3.214 1.00 93.62 87 PRO A CA 1
ATOM 673 C C . PRO A 1 87 ? 9.163 4.038 -3.453 1.00 93.62 87 PRO A C 1
ATOM 675 O O . PRO A 1 87 ? 9.827 3.047 -3.710 1.00 93.62 87 PRO A O 1
ATOM 678 N N . VAL A 1 88 ? 7.830 3.981 -3.335 1.00 93.00 88 VAL A N 1
ATOM 679 C CA . VAL A 1 88 ? 7.032 2.793 -3.692 1.00 93.00 88 VAL A CA 1
ATOM 680 C C . VAL A 1 88 ? 6.870 2.706 -5.204 1.00 93.00 88 VAL A C 1
ATOM 682 O O . VAL A 1 88 ? 7.042 1.637 -5.785 1.00 93.00 88 VAL A O 1
ATOM 685 N N . PHE A 1 89 ? 6.531 3.830 -5.838 1.00 90.88 89 PHE A N 1
ATOM 686 C CA . PHE A 1 89 ? 6.310 3.896 -7.279 1.00 90.88 89 PHE A CA 1
ATOM 687 C C . PHE A 1 89 ? 7.596 3.614 -8.052 1.00 90.88 89 PHE A C 1
ATOM 689 O O . PHE A 1 89 ? 7.566 2.808 -8.973 1.00 90.88 89 PHE A O 1
ATOM 696 N N . GLU A 1 90 ? 8.734 4.160 -7.620 1.00 93.12 90 GLU A N 1
ATOM 697 C CA . GLU A 1 90 ? 10.057 3.940 -8.225 1.00 93.12 90 GLU A CA 1
ATOM 698 C C . GLU A 1 90 ? 10.449 2.455 -8.324 1.00 93.12 90 GLU A C 1
ATOM 700 O O . GLU A 1 90 ? 11.205 2.060 -9.210 1.00 93.12 90 GLU A O 1
ATOM 705 N N . LEU A 1 91 ? 9.881 1.597 -7.473 1.00 91.12 91 LEU A N 1
ATOM 706 C CA . LEU A 1 91 ? 10.111 0.154 -7.532 1.00 91.12 91 LEU A CA 1
ATOM 707 C C . LEU A 1 91 ? 9.411 -0.528 -8.712 1.00 91.12 91 LEU A C 1
ATOM 709 O O . LEU A 1 91 ? 9.659 -1.711 -8.968 1.00 91.12 91 LEU A O 1
ATOM 713 N N . GLY A 1 92 ? 8.544 0.185 -9.430 1.00 90.75 92 GLY A N 1
ATOM 714 C CA . GLY A 1 92 ? 7.819 -0.340 -10.580 1.00 90.75 92 GLY A CA 1
ATOM 715 C C . GLY A 1 92 ? 6.836 -1.441 -10.195 1.00 90.75 92 GLY A C 1
ATOM 716 O O . GLY A 1 92 ? 6.803 -2.482 -10.847 1.00 90.75 92 GLY A O 1
ATOM 717 N N . ILE A 1 93 ? 6.087 -1.240 -9.106 1.00 92.56 93 ILE A N 1
ATOM 718 C CA . ILE A 1 93 ? 5.066 -2.190 -8.650 1.00 92.56 93 ILE A CA 1
ATOM 719 C C . ILE A 1 93 ? 3.944 -2.258 -9.681 1.00 92.56 93 ILE A C 1
ATOM 721 O O . ILE A 1 93 ? 3.280 -1.257 -9.945 1.00 92.56 93 ILE A O 1
ATOM 725 N N . ASN A 1 94 ? 3.688 -3.451 -10.212 1.00 89.62 94 ASN A N 1
ATOM 726 C CA . ASN A 1 94 ? 2.587 -3.672 -11.148 1.00 89.62 94 ASN A CA 1
ATOM 727 C C . ASN A 1 94 ? 1.296 -4.133 -10.455 1.00 89.62 94 ASN A C 1
ATOM 729 O O . ASN A 1 94 ? 1.262 -4.420 -9.256 1.00 89.62 94 ASN A O 1
ATOM 733 N N . THR A 1 95 ? 0.210 -4.262 -11.221 1.00 90.88 95 THR A N 1
ATOM 734 C CA . THR A 1 95 ? -1.111 -4.660 -10.702 1.00 90.88 95 THR A CA 1
ATOM 735 C C . THR A 1 95 ? -1.088 -6.006 -9.970 1.00 90.88 95 THR A C 1
ATOM 737 O O . THR A 1 95 ? -1.796 -6.176 -8.975 1.00 90.88 95 THR A O 1
ATOM 740 N N . LYS A 1 96 ? -0.267 -6.970 -10.419 1.00 93.56 96 LYS A N 1
ATOM 741 C CA . LYS A 1 96 ? -0.144 -8.282 -9.761 1.00 93.56 96 LYS A CA 1
ATOM 742 C C . LYS A 1 96 ? 0.471 -8.128 -8.367 1.00 93.56 96 LYS A C 1
ATOM 744 O O . LYS A 1 96 ? -0.054 -8.686 -7.406 1.00 93.56 96 LYS A O 1
ATOM 749 N N . GLN A 1 97 ? 1.551 -7.362 -8.252 1.00 95.00 97 GLN A N 1
ATOM 750 C CA . GLN A 1 97 ? 2.228 -7.107 -6.977 1.00 95.00 97 GLN A CA 1
ATOM 751 C C . GLN A 1 97 ? 1.380 -6.230 -6.050 1.00 95.00 97 GLN A C 1
ATOM 753 O O . GLN A 1 97 ? 1.274 -6.525 -4.863 1.00 95.00 97 GLN A O 1
ATOM 758 N N . PHE A 1 98 ? 0.682 -5.227 -6.587 1.00 95.88 98 PHE A N 1
ATOM 759 C CA . PHE A 1 98 ? -0.268 -4.431 -5.810 1.00 95.88 98 PHE A CA 1
ATOM 760 C C . PHE A 1 98 ? -1.394 -5.299 -5.230 1.00 95.88 98 PHE A C 1
ATOM 762 O O . PHE A 1 98 ? -1.747 -5.161 -4.061 1.00 95.88 98 PHE A O 1
ATOM 769 N N . LYS A 1 99 ? -1.934 -6.245 -6.013 1.00 96.56 99 LYS A N 1
ATOM 770 C CA . LYS A 1 99 ? -2.942 -7.193 -5.516 1.00 96.56 99 LYS A CA 1
ATOM 771 C C . LYS A 1 99 ? -2.416 -8.005 -4.326 1.00 96.56 99 LYS A C 1
ATOM 773 O O . LYS A 1 99 ? -3.157 -8.200 -3.370 1.00 96.56 99 LYS A O 1
ATOM 778 N N . LYS A 1 100 ? -1.147 -8.425 -4.361 1.00 97.75 100 LYS A N 1
ATOM 779 C CA . LYS A 1 100 ? -0.498 -9.109 -3.233 1.00 97.75 100 LYS A CA 1
ATOM 780 C C . LYS A 1 100 ? -0.342 -8.204 -2.014 1.00 97.75 100 LYS A C 1
ATOM 782 O O . LYS A 1 100 ? -0.701 -8.622 -0.921 1.00 97.75 100 LYS A O 1
ATOM 787 N N . LEU A 1 101 ? 0.107 -6.959 -2.201 1.00 97.50 101 LEU A N 1
ATOM 788 C CA . LEU A 1 101 ? 0.154 -5.970 -1.117 1.00 97.50 101 LEU A CA 1
ATOM 789 C C . LEU A 1 101 ? -1.219 -5.795 -0.462 1.00 97.50 101 LEU A C 1
ATOM 791 O O . LEU A 1 101 ? -1.318 -5.819 0.758 1.00 97.50 101 LEU A O 1
ATOM 795 N N . LYS A 1 102 ? -2.289 -5.688 -1.255 1.00 97.56 102 LYS A N 1
ATOM 796 C CA . LYS A 1 102 ? -3.656 -5.610 -0.725 1.00 97.56 102 LYS A CA 1
ATOM 797 C C . LYS A 1 102 ? -4.021 -6.845 0.104 1.00 97.56 102 LYS A C 1
ATOM 799 O O . LYS A 1 102 ? -4.530 -6.684 1.204 1.00 97.56 102 LYS A O 1
ATOM 804 N N . THR A 1 103 ? -3.741 -8.052 -0.385 1.00 98.06 103 THR A N 1
ATOM 805 C CA . THR A 1 103 ? -4.035 -9.292 0.355 1.00 98.06 103 THR A CA 1
ATOM 806 C C . THR A 1 103 ? -3.272 -9.377 1.679 1.00 98.06 103 THR A C 1
ATOM 808 O O . THR A 1 103 ? -3.860 -9.734 2.699 1.00 98.06 103 THR A O 1
ATOM 811 N N . HIS A 1 104 ? -1.990 -9.007 1.696 1.00 98.31 104 HIS A N 1
ATOM 812 C CA . HIS A 1 104 ? -1.197 -8.976 2.931 1.00 98.31 104 HIS A CA 1
ATOM 813 C C . HIS A 1 104 ? -1.702 -7.911 3.908 1.00 98.31 104 HIS A C 1
ATOM 815 O O . HIS A 1 104 ? -1.751 -8.154 5.109 1.00 98.31 104 HIS A O 1
ATOM 821 N N . PHE A 1 105 ? -2.148 -6.760 3.402 1.00 98.00 105 PHE A N 1
ATOM 822 C CA . PHE A 1 105 ? -2.754 -5.709 4.218 1.00 98.00 105 PHE A CA 1
ATOM 823 C C . PHE A 1 105 ? -4.083 -6.158 4.847 1.00 98.00 105 PHE A C 1
ATOM 825 O O . PHE A 1 105 ? -4.286 -5.978 6.045 1.00 98.00 105 PHE A O 1
ATOM 832 N N . GLU A 1 106 ? -4.965 -6.793 4.068 1.00 97.25 106 GLU A N 1
ATOM 833 C CA . GLU A 1 106 ? -6.230 -7.367 4.556 1.00 97.25 106 GLU A CA 1
ATOM 834 C C . GLU A 1 106 ? -5.992 -8.432 5.627 1.00 97.25 106 GLU A C 1
ATOM 836 O O . GLU A 1 106 ? -6.647 -8.426 6.666 1.00 97.25 106 GLU A O 1
ATOM 841 N N . THR A 1 107 ? -5.019 -9.315 5.400 1.00 97.06 107 THR A N 1
ATOM 842 C CA . THR A 1 107 ? -4.652 -10.366 6.358 1.00 97.06 107 THR A CA 1
ATOM 843 C C . THR A 1 107 ? -4.128 -9.758 7.661 1.00 97.06 107 THR A C 1
ATOM 845 O O . THR A 1 107 ? -4.522 -10.182 8.746 1.00 97.06 107 THR A O 1
ATOM 848 N N . ALA A 1 108 ? -3.290 -8.720 7.569 1.00 97.06 108 ALA A N 1
ATOM 849 C CA . ALA A 1 108 ? -2.781 -8.014 8.740 1.00 97.06 108 ALA A CA 1
ATOM 850 C C . ALA A 1 108 ? -3.906 -7.317 9.529 1.00 97.06 108 ALA A C 1
ATOM 852 O O . ALA A 1 108 ? -3.898 -7.370 10.756 1.00 97.06 108 ALA A O 1
ATOM 853 N N . LEU A 1 109 ? -4.900 -6.731 8.844 1.00 96.31 109 LEU A N 1
ATOM 854 C CA . LEU A 1 109 ? -6.092 -6.150 9.478 1.00 96.31 109 LEU A CA 1
ATOM 855 C C . LEU A 1 109 ? -6.963 -7.204 10.171 1.00 96.31 109 LEU A C 1
ATOM 857 O O . LEU A 1 109 ? -7.465 -6.949 11.260 1.00 96.31 109 LEU A O 1
ATOM 861 N N . GLN A 1 110 ? -7.140 -8.381 9.565 1.00 94.44 110 GLN A N 1
ATOM 862 C CA . GLN A 1 110 ? -7.912 -9.486 10.154 1.00 94.44 110 GLN A CA 1
ATOM 863 C C . GLN A 1 110 ? -7.257 -10.064 11.415 1.00 94.44 110 GLN A C 1
ATOM 865 O O . GLN A 1 110 ? -7.951 -10.594 12.279 1.00 94.44 110 GLN A O 1
ATOM 870 N N . GLY A 1 111 ? -5.929 -9.962 11.529 1.00 90.19 111 GLY A N 1
ATOM 871 C CA . GLY A 1 111 ? -5.196 -10.311 12.748 1.00 90.19 111 GLY A CA 1
ATOM 872 C C . GLY A 1 111 ? -5.375 -9.303 13.890 1.00 90.19 111 GLY A C 1
ATOM 873 O O . GLY A 1 111 ? -5.024 -9.609 15.031 1.00 90.19 111 GLY A O 1
ATOM 874 N N . SER A 1 112 ? -5.920 -8.118 13.604 1.00 89.00 112 SER A N 1
ATOM 875 C CA . SER A 1 112 ? -6.245 -7.100 14.600 1.00 89.00 112 SER A CA 1
ATOM 876 C C . SER A 1 112 ? -7.678 -7.278 15.111 1.00 89.00 112 SER A C 1
ATOM 878 O O . SER A 1 112 ? -8.592 -7.611 14.363 1.00 89.00 112 SER A O 1
ATOM 880 N N . TRP A 1 113 ? -7.905 -6.998 16.396 1.00 88.38 113 TRP A N 1
ATOM 881 C CA . TRP A 1 113 ? -9.228 -7.061 17.035 1.00 88.38 113 TRP A CA 1
ATOM 882 C C . TRP A 1 113 ? -10.074 -5.816 16.711 1.00 88.38 113 TRP A C 1
ATOM 884 O O . TRP A 1 113 ? -10.568 -5.133 17.608 1.00 88.38 113 TRP A O 1
ATOM 894 N N . ILE A 1 114 ? -10.190 -5.481 15.425 1.00 92.31 114 ILE A N 1
ATOM 895 C CA . ILE A 1 114 ? -10.919 -4.307 14.929 1.00 92.31 114 ILE A CA 1
ATOM 896 C C . ILE A 1 114 ? -12.349 -4.668 14.524 1.00 92.31 114 ILE A C 1
ATOM 898 O O . ILE A 1 114 ? -12.643 -5.796 14.136 1.00 92.31 114 ILE A O 1
ATOM 902 N N . GLU A 1 115 ? -13.249 -3.688 14.589 1.00 94.75 115 GLU A N 1
ATOM 903 C CA . GLU A 1 115 ? -14.624 -3.859 14.117 1.00 94.75 115 GLU A CA 1
ATOM 904 C C . GLU A 1 115 ? -14.661 -4.099 12.599 1.00 94.75 115 GLU A C 1
ATOM 906 O O . GLU A 1 115 ? -13.952 -3.438 11.836 1.00 94.75 115 GLU A O 1
ATOM 911 N N . GLU A 1 116 ? -15.542 -4.998 12.150 1.00 95.19 116 GLU A N 1
ATOM 912 C CA . GLU A 1 116 ? -15.683 -5.386 10.737 1.00 95.19 116 GLU A CA 1
ATOM 913 C C . GLU A 1 116 ? -15.926 -4.177 9.819 1.00 95.19 116 GLU A C 1
ATOM 915 O O . GLU A 1 116 ? -15.284 -4.044 8.781 1.00 95.19 116 GLU A O 1
ATOM 920 N N . ALA A 1 117 ? -16.751 -3.219 10.252 1.00 95.00 117 ALA A N 1
ATOM 921 C CA . ALA A 1 117 ? -17.007 -1.993 9.498 1.00 95.00 117 ALA A CA 1
ATOM 922 C C . ALA A 1 117 ? -15.740 -1.137 9.288 1.00 95.00 117 ALA A C 1
ATOM 924 O O . ALA A 1 117 ? -15.577 -0.505 8.244 1.00 95.00 117 ALA A O 1
ATOM 925 N N . ILE A 1 118 ? -14.824 -1.112 10.264 1.00 94.38 118 ILE A N 1
ATOM 926 C CA . ILE A 1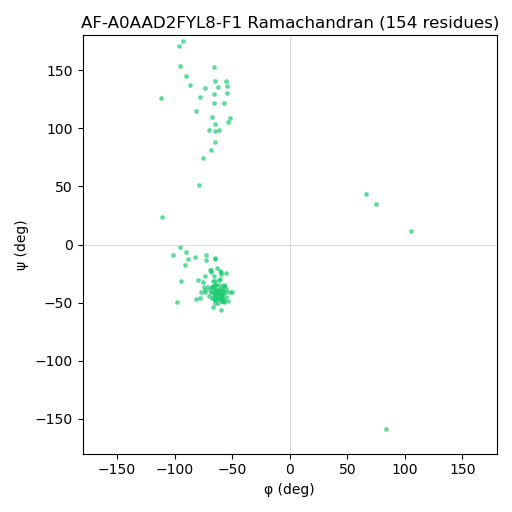 118 ? -13.549 -0.385 10.155 1.00 94.38 118 ILE A CA 1
ATOM 927 C C . ILE A 1 118 ? -12.609 -1.135 9.209 1.00 94.38 118 ILE A C 1
ATOM 929 O O . ILE A 1 118 ? -11.942 -0.508 8.383 1.00 94.38 118 ILE A O 1
ATOM 933 N N . LEU A 1 119 ? -12.576 -2.467 9.301 1.00 94.88 119 LEU A N 1
ATOM 934 C CA . LEU A 1 119 ? -11.798 -3.325 8.410 1.00 94.88 119 LEU A CA 1
ATOM 935 C C . LEU A 1 119 ? -12.209 -3.128 6.947 1.00 94.88 119 LEU A C 1
ATOM 937 O O . LEU A 1 119 ? -11.341 -2.922 6.091 1.00 94.88 119 LEU A O 1
ATOM 941 N N . GLU A 1 120 ? -13.513 -3.153 6.661 1.00 95.62 120 GLU A N 1
ATOM 942 C CA . GLU A 1 120 ? -14.055 -2.913 5.320 1.00 95.62 120 GLU A CA 1
ATOM 943 C C . GLU A 1 120 ? -13.670 -1.522 4.802 1.00 95.62 120 GLU A C 1
ATOM 945 O O . GLU A 1 120 ? -13.170 -1.400 3.680 1.00 95.62 120 GLU A O 1
ATOM 950 N N . GLU A 1 121 ? -13.817 -0.480 5.631 1.00 94.56 121 GLU A N 1
ATOM 951 C CA . GLU A 1 121 ? -13.479 0.896 5.250 1.00 94.56 121 GLU A CA 1
ATOM 952 C C . GLU A 1 121 ? -11.975 1.041 4.936 1.00 94.56 121 GLU A C 1
ATOM 954 O O . GLU A 1 121 ? -11.602 1.593 3.895 1.00 94.56 121 GLU A O 1
ATOM 959 N N . CYS A 1 122 ? -11.094 0.492 5.782 1.00 94.94 122 CYS A N 1
ATOM 960 C CA . CYS A 1 122 ? -9.644 0.473 5.553 1.00 94.94 122 CYS A CA 1
ATOM 961 C C . CYS A 1 122 ? -9.282 -0.261 4.256 1.00 94.94 122 CYS A C 1
ATOM 963 O O . CYS A 1 122 ? -8.496 0.238 3.446 1.00 94.94 122 CYS A O 1
ATOM 965 N N . THR A 1 123 ? -9.884 -1.431 4.043 1.00 95.44 123 THR A N 1
ATOM 966 C CA . THR A 1 123 ? -9.655 -2.272 2.865 1.00 95.44 123 THR A CA 1
ATOM 967 C C . THR A 1 123 ? -10.087 -1.568 1.584 1.00 95.44 123 THR A C 1
ATOM 969 O O . THR A 1 123 ? -9.348 -1.560 0.594 1.00 95.44 123 THR A O 1
ATOM 972 N N . GLN A 1 124 ? -11.259 -0.931 1.597 1.00 94.44 124 GLN A N 1
ATOM 973 C CA . GLN A 1 124 ? -11.778 -0.186 0.457 1.00 94.44 124 GLN A CA 1
ATOM 974 C C . GLN A 1 124 ? -10.873 1.001 0.106 1.00 94.44 124 GLN A C 1
ATOM 976 O O . GLN A 1 124 ? -10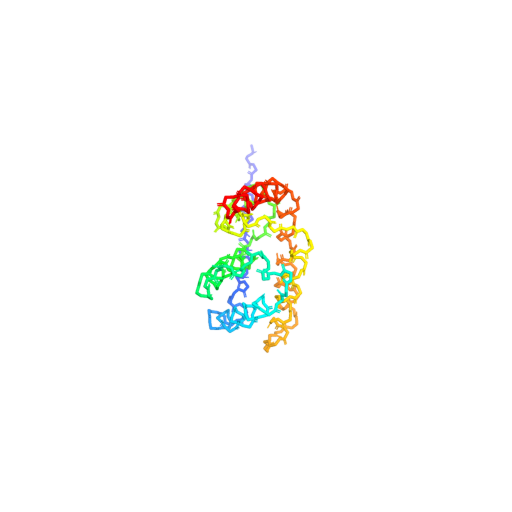.545 1.191 -1.070 1.00 94.44 124 GLN A O 1
ATOM 981 N N . ARG A 1 125 ? -10.424 1.776 1.103 1.00 93.44 125 ARG A N 1
ATOM 982 C CA . ARG A 1 125 ? -9.521 2.911 0.859 1.00 93.44 125 ARG A CA 1
ATOM 983 C C . ARG A 1 125 ? -8.156 2.469 0.346 1.00 93.44 125 ARG A C 1
ATOM 985 O O . ARG A 1 125 ? -7.640 3.063 -0.598 1.00 93.44 125 ARG A O 1
ATOM 992 N N . PHE A 1 126 ? -7.598 1.394 0.898 1.00 95.19 126 PHE A N 1
ATOM 993 C CA . PHE A 1 126 ? -6.350 0.831 0.388 1.00 95.19 126 PHE A CA 1
ATOM 994 C C . PHE A 1 126 ? -6.510 0.332 -1.054 1.00 95.19 126 PHE A C 1
ATOM 996 O O . PHE A 1 126 ? -5.674 0.615 -1.909 1.00 95.19 126 PHE A O 1
ATOM 1003 N N . ALA A 1 127 ? -7.620 -0.343 -1.371 1.00 94.44 127 ALA A N 1
ATOM 1004 C CA . ALA A 1 127 ? -7.916 -0.809 -2.724 1.00 94.44 127 ALA A CA 1
ATOM 1005 C C . ALA A 1 127 ? -8.033 0.335 -3.743 1.00 94.44 127 ALA A C 1
ATOM 1007 O O . ALA A 1 127 ? -7.698 0.142 -4.912 1.00 94.44 127 ALA A O 1
ATOM 1008 N N . ALA A 1 128 ? -8.469 1.521 -3.318 1.00 92.81 128 ALA A N 1
ATOM 1009 C CA . ALA A 1 128 ? -8.595 2.684 -4.187 1.00 92.81 128 ALA A CA 1
ATOM 1010 C C . ALA A 1 128 ? -7.233 3.230 -4.667 1.00 92.81 128 ALA A C 1
ATOM 1012 O O . ALA A 1 128 ? -7.164 3.810 -5.752 1.00 92.81 128 ALA A O 1
ATOM 1013 N N . LEU A 1 129 ? -6.132 2.949 -3.952 1.00 92.44 129 LEU A N 1
ATOM 1014 C CA . LEU A 1 129 ? -4.776 3.237 -4.441 1.00 92.44 129 LEU A CA 1
ATOM 1015 C C . LEU A 1 129 ? -4.466 2.513 -5.759 1.00 92.44 129 LEU A C 1
ATOM 1017 O O . LEU A 1 129 ? -3.657 3.008 -6.541 1.00 92.44 129 LEU A O 1
ATOM 1021 N N . ARG A 1 130 ? -5.126 1.379 -6.041 1.00 92.81 130 ARG A N 1
ATOM 1022 C CA . ARG A 1 130 ? -4.912 0.586 -7.262 1.00 92.81 130 ARG A CA 1
ATOM 1023 C C . ARG A 1 130 ? -5.005 1.428 -8.529 1.00 92.81 130 ARG A C 1
ATOM 1025 O O . ARG A 1 130 ? -4.196 1.233 -9.423 1.00 92.81 130 ARG A O 1
ATOM 1032 N N . ILE A 1 131 ? -5.960 2.357 -8.588 1.00 90.94 131 ILE A N 1
ATOM 1033 C CA . ILE A 1 131 ? -6.177 3.221 -9.757 1.00 90.94 131 ILE A CA 1
ATOM 1034 C C . ILE A 1 131 ? -4.912 4.043 -10.042 1.00 90.94 131 ILE A C 1
ATOM 1036 O O . ILE A 1 131 ? -4.447 4.097 -11.174 1.00 90.94 131 ILE A O 1
ATOM 1040 N N . ILE A 1 132 ? -4.290 4.589 -8.995 1.00 90.25 132 ILE A N 1
ATOM 1041 C CA . ILE A 1 132 ? -3.057 5.377 -9.101 1.00 90.25 132 ILE A CA 1
ATOM 1042 C C . ILE A 1 132 ? -1.904 4.500 -9.615 1.00 90.25 132 ILE A C 1
ATOM 1044 O O . ILE A 1 132 ? -1.173 4.906 -10.514 1.00 90.25 132 ILE A O 1
ATOM 1048 N N . PHE A 1 133 ? -1.768 3.276 -9.095 1.00 89.00 133 PHE A N 1
ATOM 1049 C CA . PHE A 1 133 ? -0.758 2.320 -9.566 1.00 89.00 133 PHE A CA 1
ATOM 1050 C C . PHE A 1 133 ? -1.008 1.833 -11.000 1.00 89.00 133 PHE A C 1
ATOM 1052 O O . PHE A 1 133 ? -0.058 1.624 -11.741 1.00 89.00 133 PHE A O 1
ATOM 1059 N N . GLU A 1 134 ? -2.256 1.642 -11.421 1.00 88.88 134 GLU A N 1
ATOM 1060 C CA . GLU A 1 134 ? -2.577 1.184 -12.780 1.00 88.88 134 GLU A CA 1
ATOM 1061 C C . GLU A 1 134 ? -2.319 2.265 -13.837 1.00 88.88 134 GLU A C 1
ATOM 1063 O O . GLU A 1 134 ? -1.886 1.952 -14.952 1.00 88.88 134 GLU A O 1
ATOM 1068 N N . GLU A 1 135 ? -2.582 3.524 -13.492 1.00 88.12 135 GLU A N 1
ATOM 1069 C CA . GLU A 1 135 ? -2.419 4.651 -14.405 1.00 88.12 135 GLU A CA 1
ATOM 1070 C C . GLU A 1 135 ? -0.963 5.125 -14.484 1.00 88.12 135 GLU A C 1
ATOM 1072 O O . GLU A 1 135 ? -0.440 5.282 -15.583 1.00 88.12 135 GLU A O 1
ATOM 1077 N N . GLU A 1 136 ? -0.294 5.300 -13.343 1.00 85.94 136 GLU A N 1
ATOM 1078 C CA . GLU A 1 136 ? 1.073 5.843 -13.286 1.00 85.94 136 GLU A CA 1
ATOM 1079 C C . GLU A 1 136 ? 2.135 4.747 -13.264 1.00 85.94 136 GLU A C 1
ATOM 1081 O O . GLU A 1 136 ? 3.239 4.908 -13.786 1.00 85.94 136 GLU A O 1
ATOM 1086 N N . GLY A 1 137 ? 1.810 3.594 -12.677 1.00 79.44 137 GLY A N 1
ATOM 1087 C CA . GLY A 1 137 ? 2.775 2.523 -12.444 1.00 79.44 137 GLY A CA 1
ATOM 1088 C C . GLY A 1 137 ? 3.360 1.940 -13.723 1.00 79.44 137 GLY A C 1
ATOM 1089 O O . GLY A 1 137 ? 4.451 1.395 -13.661 1.00 79.44 137 GLY A O 1
ATOM 1090 N N . LYS A 1 138 ? 2.723 2.104 -14.891 1.00 85.94 138 LYS A N 1
ATOM 1091 C CA . LYS A 1 138 ? 3.283 1.641 -16.175 1.00 85.94 138 LYS A CA 1
ATOM 1092 C C . LYS A 1 138 ? 4.583 2.354 -16.538 1.00 85.94 138 LYS A C 1
ATOM 1094 O O . LYS A 1 138 ? 5.509 1.715 -17.039 1.00 85.94 138 LYS A O 1
ATOM 1099 N N . ASP A 1 139 ? 4.662 3.659 -16.301 1.00 85.75 139 ASP A N 1
ATOM 1100 C CA . ASP A 1 139 ? 5.860 4.434 -16.633 1.00 85.75 139 ASP A CA 1
ATOM 1101 C C . ASP A 1 139 ? 6.985 4.152 -15.632 1.00 85.75 139 ASP A C 1
ATOM 1103 O O . ASP A 1 139 ? 8.149 3.980 -16.016 1.00 85.75 139 ASP A O 1
ATOM 1107 N N . PHE A 1 140 ? 6.624 3.964 -14.362 1.00 87.62 140 PHE A N 1
ATOM 1108 C CA . PHE A 1 140 ? 7.555 3.502 -13.341 1.00 87.62 140 PHE A CA 1
ATOM 1109 C C . PHE A 1 140 ? 8.035 2.063 -13.570 1.00 87.62 140 PHE A C 1
ATOM 1111 O O . PHE A 1 140 ? 9.224 1.795 -13.437 1.00 87.62 140 PHE A O 1
ATOM 1118 N N . GLU A 1 141 ? 7.153 1.138 -13.958 1.00 85.88 141 GLU A N 1
ATOM 1119 C CA . GLU A 1 141 ? 7.481 -0.265 -14.242 1.00 85.88 141 GLU A CA 1
ATOM 1120 C C . GLU A 1 141 ? 8.491 -0.363 -15.384 1.00 85.88 141 GLU A C 1
ATOM 1122 O O . GLU A 1 141 ? 9.509 -1.047 -15.249 1.00 85.88 141 GLU A O 1
ATOM 1127 N N . ARG A 1 142 ? 8.269 0.379 -16.476 1.00 86.56 142 ARG A N 1
ATOM 1128 C CA . ARG A 1 142 ? 9.221 0.454 -17.596 1.00 86.56 142 ARG A CA 1
ATOM 1129 C C . ARG A 1 142 ? 10.584 0.970 -17.147 1.00 86.56 142 ARG A C 1
ATOM 1131 O O . ARG A 1 142 ? 11.604 0.376 -17.496 1.00 86.56 142 ARG A O 1
ATOM 1138 N N . THR A 1 143 ? 10.597 2.043 -16.360 1.00 87.44 143 THR A N 1
ATOM 1139 C CA . THR A 1 143 ? 11.834 2.655 -15.856 1.00 87.44 143 THR A CA 1
ATOM 1140 C C . THR A 1 143 ? 12.581 1.700 -14.923 1.00 87.44 143 THR A C 1
ATOM 1142 O O . THR A 1 143 ? 13.772 1.454 -15.107 1.00 87.44 143 THR A O 1
ATOM 1145 N N . ALA A 1 144 ? 11.879 1.083 -13.971 1.00 86.75 144 ALA A N 1
ATOM 1146 C CA . ALA A 1 144 ? 12.449 0.121 -13.036 1.00 86.75 144 ALA A CA 1
ATOM 1147 C C . ALA A 1 144 ? 12.991 -1.123 -13.755 1.00 86.75 144 ALA A C 1
ATOM 1149 O O . ALA A 1 144 ? 14.072 -1.614 -13.424 1.00 86.75 144 ALA A O 1
ATOM 1150 N N . MET A 1 145 ? 12.275 -1.628 -14.764 1.00 85.12 145 MET A N 1
ATOM 1151 C CA . MET A 1 145 ? 12.727 -2.756 -15.578 1.00 85.12 145 MET A CA 1
ATOM 1152 C C . MET A 1 145 ? 13.999 -2.411 -16.359 1.00 85.12 145 MET A C 1
ATOM 1154 O O . MET A 1 145 ? 14.951 -3.190 -16.325 1.00 85.12 145 MET A O 1
ATOM 1158 N N . ALA A 1 146 ? 14.051 -1.243 -17.005 1.00 86.62 146 ALA A N 1
ATOM 1159 C CA . ALA A 1 146 ? 15.239 -0.789 -17.726 1.00 86.62 146 ALA A CA 1
ATOM 1160 C C . ALA A 1 146 ? 16.459 -0.689 -16.797 1.00 86.62 146 ALA A C 1
ATOM 1162 O O . ALA A 1 146 ? 17.522 -1.224 -17.114 1.00 86.62 146 ALA A O 1
ATOM 1163 N N . THR A 1 147 ? 16.289 -0.096 -15.611 1.00 86.44 147 THR A N 1
ATOM 1164 C CA . THR A 1 147 ? 17.353 0.012 -14.602 1.00 86.44 147 THR A CA 1
ATOM 1165 C C . THR A 1 147 ? 17.853 -1.359 -14.142 1.00 86.44 147 THR A C 1
ATOM 1167 O O . THR A 1 147 ? 19.062 -1.565 -14.044 1.00 86.44 147 THR A O 1
ATOM 1170 N N . ARG A 1 148 ? 16.956 -2.327 -13.909 1.00 84.44 148 ARG A N 1
ATOM 1171 C CA . ARG A 1 148 ? 17.338 -3.698 -13.517 1.00 84.44 148 ARG A CA 1
ATOM 1172 C C . ARG A 1 148 ? 18.121 -4.420 -14.612 1.00 84.44 148 ARG A C 1
ATOM 1174 O O . ARG A 1 148 ? 19.101 -5.091 -14.305 1.00 84.44 148 ARG A O 1
ATOM 1181 N N . VAL A 1 149 ? 17.713 -4.273 -15.874 1.00 85.31 149 VAL A N 1
ATOM 1182 C CA . VAL A 1 149 ? 18.418 -4.873 -17.019 1.00 85.31 149 VAL A CA 1
ATOM 1183 C C . VAL A 1 149 ? 19.824 -4.291 -17.151 1.00 85.31 149 VAL A C 1
ATOM 1185 O O . VAL A 1 149 ? 20.782 -5.049 -17.283 1.00 85.31 149 VAL A O 1
ATOM 1188 N N . LEU A 1 150 ? 19.962 -2.965 -17.053 1.00 87.50 150 LEU A N 1
ATOM 1189 C CA . LEU A 1 150 ? 21.267 -2.300 -17.101 1.00 87.50 150 LEU A CA 1
ATOM 1190 C C . LEU A 1 150 ? 22.166 -2.727 -15.933 1.00 87.50 150 LEU A C 1
ATOM 1192 O O . LEU A 1 150 ? 23.336 -3.035 -16.142 1.00 87.50 150 LEU A O 1
ATOM 1196 N N . ALA A 1 151 ? 21.621 -2.806 -14.716 1.00 86.06 151 ALA A N 1
ATOM 1197 C CA . ALA A 1 151 ? 22.369 -3.270 -13.550 1.00 86.06 151 ALA A CA 1
ATOM 1198 C C . ALA A 1 151 ? 22.839 -4.726 -13.708 1.00 86.06 151 ALA A C 1
ATOM 1200 O O . ALA A 1 151 ? 23.983 -5.032 -13.385 1.00 86.06 151 ALA A O 1
ATOM 1201 N N . ALA A 1 152 ? 21.998 -5.611 -14.251 1.00 84.38 152 ALA A N 1
ATOM 1202 C CA . ALA A 1 152 ? 22.361 -7.006 -14.495 1.00 84.38 152 ALA A CA 1
ATOM 1203 C C . ALA A 1 152 ? 23.482 -7.159 -15.540 1.00 84.38 152 ALA A C 1
ATOM 1205 O O . ALA A 1 152 ? 24.289 -8.076 -15.431 1.00 84.38 152 ALA A O 1
ATOM 1206 N N . GLN A 1 153 ? 23.560 -6.260 -16.527 1.00 87.62 153 GLN A N 1
ATOM 1207 C CA . GLN A 1 153 ? 24.613 -6.271 -17.551 1.00 87.62 153 GLN A CA 1
ATOM 1208 C C . GLN A 1 153 ? 25.979 -5.804 -17.030 1.00 87.62 153 GLN A C 1
ATOM 1210 O O . GLN A 1 153 ? 26.994 -6.211 -17.579 1.00 87.62 153 GLN A O 1
ATOM 1215 N N . LEU A 1 154 ? 26.019 -4.966 -15.990 1.00 84.25 154 LEU A N 1
ATOM 1216 C CA . LEU A 1 154 ? 27.267 -4.440 -15.416 1.00 84.25 154 LEU A CA 1
ATOM 1217 C C . LEU A 1 154 ? 27.955 -5.402 -14.432 1.00 84.25 154 LEU A C 1
ATOM 1219 O O . LEU A 1 154 ? 29.077 -5.137 -14.010 1.00 84.25 154 LEU A O 1
ATOM 1223 N N . VAL A 1 155 ? 27.279 -6.479 -14.029 1.00 79.19 155 VAL A N 1
ATOM 1224 C CA . VAL A 1 155 ? 27.785 -7.473 -13.061 1.00 79.19 155 VAL A CA 1
ATOM 1225 C C . VAL A 1 155 ? 28.424 -8.688 -13.764 1.00 79.19 155 VAL A C 1
ATOM 1227 O O . VAL A 1 155 ? 28.954 -9.576 -13.097 1.00 79.19 155 VAL A O 1
ATOM 1230 N N . VAL A 1 156 ? 28.400 -8.719 -15.102 1.00 60.88 156 VAL A N 1
ATOM 1231 C CA . VAL A 1 156 ? 29.013 -9.751 -15.962 1.00 60.88 156 VAL A CA 1
ATOM 1232 C C . VAL A 1 156 ? 30.362 -9.267 -16.480 1.00 60.88 156 VAL A C 1
ATOM 1234 O O . VAL A 1 156 ? 31.311 -10.080 -16.455 1.00 60.88 156 VAL A O 1
#

InterPro domains:
  IPR009050 Globin-like superfamily [SSF46458] (16-130)
  IPR012292 Globin/Protoglobin [G3DSA:1.10.490.10] (15-140)

Radius of gyration: 18.02 Å; Cα contacts (8 Å, |Δi|>4): 138; chains: 1; bounding box: 60×54×36 Å

Sequence (156 aa):
MCRPIQEQAFQSQPNLIKKLGGESEMGFLLMNFCDSINEDADLQMVFGHMSMTRLSAVMSSLIKSALESNFVVDGDARLRVIMKNYPVFELGINTKQFKKLKTHFETALQGSWIEEAILEECTQRFAALRIIFEEEGKDFERTAMATRVLAAQLVV

Mean predicted aligned error: 6.26 Å

pLDDT: mean 88.2, std 12.63, range [46.22, 98.38]

Solvent-accessible surface area (backbone atoms only — not comparable to full-atom values): 8843 Å² total; per-residue (Å²): 136,84,78,80,82,80,80,74,77,76,76,75,54,77,44,44,50,59,74,64,60,28,71,64,43,51,49,54,37,46,50,52,26,47,52,49,44,68,70,34,71,78,46,31,78,64,49,64,86,52,52,69,70,56,49,41,54,53,51,49,51,46,51,49,58,33,38,40,59,79,73,52,92,44,76,67,54,45,50,50,50,48,65,75,34,37,80,58,44,58,55,21,50,44,71,72,55,49,52,49,54,51,52,38,47,50,51,26,50,68,74,42,100,63,57,67,71,57,51,51,52,52,48,53,37,49,56,57,51,50,59,57,40,65,70,53,19,58,62,28,26,53,51,33,50,51,54,52,54,55,53,60,61,74,76,112

Foldseek 3Di:
DDDDDPPPPPPFPPQLCVLCVHPVSLVQLLVQLLVLLCPDPVSCVQCVVPDSVRSSVLVSQQLSLLRHTPPDPDPVSLVVNCVSNVVVLLSLQALVNLVSSLVSSLVSSVVGPHDPVSSVSSSVSSVVCSVSCHVRSVVSNVNNVVVVVVVVVVVD